Protein AF-A0A0Q9YD48-F1 (afdb_monomer)

Sequence (115 aa):
MSLDFMQCQETLLAQLKRTKLKCEKLSQGVENQERYLNVAVVPHVVENRVKASTAYKETKAQIKFIANISGLEAFSCALAVKQGLFFRIFRGRMNKHFTAKLDDQTLQSKITFKK

Foldseek 3Di:
DDDDPVVLLVLLLVLLVVLLVVLVVVLVVVVVVVVVVVDPDDVVSVVSNVVLVVVSVVLNVQSVPQDDDVSVLVSLVVLLPDDDPSSVSSNVSCVVRPCVPNDDPRPVPDSPPPD

Nearest PDB structures (foldseek):
  3frs-assembly1_A-2  TM=4.309E-01  e=5.049E+00  Homo sapiens

Secondary structure (DSSP, 8-state):
----HHHHHHHHHHHHHHHHHHHHHHHHHHHHHHHTTT-S--HHHHHHHHHHHHHHHHHHHHHHH--SHHHHHHHHHHHHT--SHHHHHHHHHHHHHTTTTS-TTTT-S------

Organism: NCBI:txid295108

pLDDT: mean 80.11, std 16.87, range [30.53, 96.81]

Mean predicted aligned error: 8.26 Å

Radius of gyration: 16.31 Å; Cα contacts (8 Å, |Δi|>4): 69; chains: 1; bounding box: 35×30×51 Å

Solvent-accessible surface area (backbone atoms only — not comparable to full-atom values): 6806 Å² total; per-residue (Å²): 133,85,80,58,50,66,65,47,53,52,50,51,52,51,46,50,55,55,35,53,55,50,52,51,54,51,40,51,52,51,50,51,58,40,41,78,68,75,43,93,72,58,67,67,47,55,53,51,52,51,54,44,52,51,51,49,54,55,50,53,53,55,60,70,70,46,86,46,59,70,46,51,52,53,49,54,58,60,49,71,74,50,78,57,72,59,45,52,52,36,50,56,48,39,57,75,77,41,47,88,71,49,71,74,82,79,64,69,77,53,94,60,77,81,127

Structure (mmCIF, N/CA/C/O backbone):
data_AF-A0A0Q9YD48-F1
#
_entry.id   AF-A0A0Q9YD48-F1
#
loop_
_atom_site.group_PDB
_atom_site.id
_atom_site.type_symbol
_atom_site.label_atom_id
_atom_site.label_alt_id
_atom_site.label_comp_id
_atom_site.label_asym_id
_atom_site.label_entity_id
_atom_site.label_seq_id
_atom_site.pdbx_PDB_ins_code
_atom_site.Cartn_x
_atom_site.Cartn_y
_atom_site.Cartn_z
_atom_site.occupancy
_atom_site.B_iso_or_equiv
_atom_site.auth_seq_id
_atom_site.auth_comp_id
_atom_site.auth_asym_id
_atom_site.auth_atom_id
_atom_site.pdbx_PDB_model_num
ATOM 1 N N . MET A 1 1 ? 5.263 -6.864 -26.703 1.00 44.59 1 MET A N 1
ATOM 2 C CA . MET A 1 1 ? 4.940 -5.462 -26.352 1.00 44.59 1 MET A CA 1
ATOM 3 C C . MET A 1 1 ? 5.937 -5.025 -25.296 1.00 44.59 1 MET A C 1
ATOM 5 O O . MET A 1 1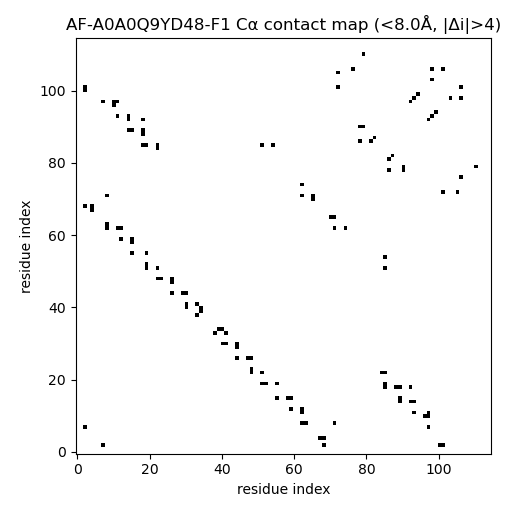 ? 6.045 -5.723 -24.301 1.00 44.59 1 MET A O 1
ATOM 9 N N . SER A 1 2 ? 6.694 -3.948 -25.503 1.00 53.03 2 SER A N 1
ATOM 10 C CA . SER A 1 2 ? 7.565 -3.406 -24.452 1.00 53.03 2 SER A CA 1
ATOM 11 C C . SER A 1 2 ? 6.706 -2.792 -23.348 1.00 53.03 2 SER A C 1
ATOM 13 O O . SER A 1 2 ? 5.844 -1.961 -23.641 1.00 53.03 2 SER A O 1
ATOM 15 N N . LEU A 1 3 ? 6.917 -3.195 -22.096 1.00 63.12 3 LEU A N 1
ATOM 16 C CA . LEU A 1 3 ? 6.276 -2.543 -20.957 1.00 63.12 3 LEU A CA 1
ATOM 17 C C . LEU A 1 3 ? 6.736 -1.090 -20.862 1.00 63.12 3 LEU A C 1
ATOM 19 O O . LEU A 1 3 ? 7.932 -0.828 -20.748 1.00 63.12 3 LEU A O 1
ATOM 23 N N . ASP A 1 4 ? 5.788 -0.156 -20.841 1.00 82.81 4 ASP A N 1
ATOM 24 C CA . ASP A 1 4 ? 6.089 1.226 -20.487 1.00 82.81 4 ASP A CA 1
ATOM 25 C C . ASP A 1 4 ? 6.335 1.321 -18.974 1.00 82.81 4 ASP A C 1
ATOM 27 O O . ASP A 1 4 ? 5.432 1.131 -18.148 1.00 82.81 4 ASP A O 1
ATOM 31 N N . PHE A 1 5 ? 7.587 1.606 -18.619 1.00 85.06 5 PHE A N 1
ATOM 32 C CA . PHE A 1 5 ? 8.027 1.812 -17.246 1.00 85.06 5 PHE A CA 1
ATOM 33 C C . PHE A 1 5 ? 7.211 2.894 -16.529 1.00 85.06 5 PHE A C 1
ATOM 35 O O . PHE A 1 5 ? 6.793 2.674 -15.388 1.00 85.06 5 PHE A O 1
ATOM 42 N N . MET A 1 6 ? 6.935 4.022 -17.190 1.00 86.38 6 MET A N 1
ATOM 43 C CA . MET A 1 6 ? 6.237 5.152 -16.574 1.00 86.38 6 MET A CA 1
ATOM 44 C C . MET A 1 6 ? 4.800 4.763 -16.233 1.00 86.38 6 MET A C 1
ATOM 46 O O . MET A 1 6 ? 4.367 4.904 -15.087 1.00 86.38 6 MET A O 1
ATOM 50 N N . GLN A 1 7 ? 4.095 4.140 -17.181 1.00 86.75 7 GLN A N 1
ATOM 51 C CA . GLN A 1 7 ? 2.742 3.631 -16.955 1.00 86.75 7 GLN A CA 1
ATOM 52 C C . GLN A 1 7 ? 2.693 2.602 -15.812 1.00 86.75 7 GLN A C 1
ATOM 54 O O . GLN A 1 7 ? 1.728 2.540 -15.034 1.00 86.75 7 GLN A O 1
ATOM 59 N N . CYS A 1 8 ? 3.736 1.783 -15.684 1.00 86.25 8 CYS A N 1
ATOM 60 C CA . CYS A 1 8 ? 3.842 0.806 -14.614 1.00 86.25 8 CYS A CA 1
ATOM 61 C C . CYS A 1 8 ? 4.061 1.478 -13.247 1.00 86.25 8 CYS A C 1
ATOM 63 O O . CYS A 1 8 ? 3.329 1.197 -12.292 1.00 86.25 8 CYS A O 1
ATOM 65 N N . GLN A 1 9 ? 4.995 2.422 -13.148 1.00 89.31 9 GLN A N 1
ATOM 66 C CA . GLN A 1 9 ? 5.241 3.172 -11.917 1.00 89.31 9 GLN A CA 1
ATOM 67 C C . GLN A 1 9 ? 3.992 3.957 -11.469 1.00 89.31 9 GLN A C 1
ATOM 69 O O . GLN A 1 9 ? 3.625 3.924 -10.289 1.00 89.31 9 GLN A O 1
ATOM 74 N N . GLU A 1 10 ? 3.274 4.588 -12.400 1.00 90.50 10 GLU A N 1
ATOM 75 C CA . GLU A 1 10 ? 2.012 5.286 -12.126 1.00 90.50 10 GLU A CA 1
ATOM 76 C C . GLU A 1 10 ? 0.919 4.343 -11.617 1.00 90.50 10 GLU A C 1
ATOM 78 O O . GLU A 1 10 ? 0.256 4.625 -10.612 1.00 90.50 10 GLU A O 1
ATOM 83 N N . THR A 1 11 ? 0.757 3.187 -12.268 1.00 89.31 11 THR A N 1
ATOM 84 C CA . THR A 1 11 ? -0.201 2.161 -11.838 1.00 89.31 11 THR A CA 1
ATOM 85 C C . THR A 1 11 ? 0.108 1.710 -10.411 1.00 89.31 11 THR A C 1
ATOM 87 O O . THR A 1 11 ? -0.800 1.605 -9.580 1.00 89.31 11 THR A O 1
ATOM 90 N N . LEU A 1 12 ? 1.385 1.493 -10.094 1.00 91.25 12 LEU A N 1
ATOM 91 C CA . LEU A 1 12 ? 1.837 1.069 -8.775 1.00 91.25 12 LEU A CA 1
ATOM 92 C C . LEU A 1 12 ? 1.537 2.124 -7.698 1.00 91.25 12 LEU A C 1
ATOM 94 O O . LEU A 1 12 ? 0.967 1.803 -6.649 1.00 91.25 12 LEU A O 1
ATOM 98 N N . LEU A 1 13 ? 1.822 3.399 -7.981 1.00 93.81 13 LEU A N 1
ATOM 99 C CA . LEU A 1 13 ? 1.484 4.525 -7.104 1.00 93.81 13 LEU A CA 1
ATOM 100 C C . LEU A 1 13 ? -0.032 4.662 -6.896 1.00 93.81 13 LEU A C 1
ATOM 102 O O . LEU A 1 13 ? -0.492 4.905 -5.773 1.00 93.81 13 LEU A O 1
ATOM 106 N N . ALA A 1 14 ? -0.830 4.456 -7.945 1.00 93.75 14 ALA A N 1
ATOM 107 C CA . ALA A 1 14 ? -2.284 4.468 -7.850 1.00 93.75 14 ALA A CA 1
ATOM 108 C C . ALA A 1 14 ? -2.801 3.336 -6.944 1.00 93.75 14 ALA A C 1
ATOM 110 O O . ALA A 1 14 ? -3.655 3.573 -6.079 1.00 93.75 14 ALA A O 1
ATOM 111 N N . GLN A 1 15 ? -2.262 2.116 -7.071 1.00 94.12 15 GLN A N 1
ATOM 112 C CA . GLN A 1 15 ? -2.624 1.003 -6.186 1.00 94.12 15 GLN A CA 1
ATOM 113 C C . GLN A 1 15 ? -2.165 1.230 -4.742 1.00 94.12 15 GLN A C 1
ATOM 115 O O . GLN A 1 15 ? -2.889 0.870 -3.806 1.00 94.12 15 GLN A O 1
ATOM 120 N N . LEU A 1 16 ? -1.021 1.885 -4.536 1.00 95.38 16 LEU A N 1
ATOM 121 C CA . LEU A 1 16 ? -0.548 2.265 -3.208 1.00 95.38 16 LEU A CA 1
ATOM 122 C C . LEU A 1 16 ? -1.527 3.241 -2.533 1.00 95.38 16 LEU A C 1
ATOM 124 O O . LEU A 1 16 ? -1.941 3.022 -1.391 1.00 95.38 16 LEU A O 1
ATOM 128 N N . LYS A 1 17 ? -1.986 4.272 -3.257 1.00 95.56 17 LYS A N 1
ATOM 129 C CA . LYS A 1 17 ? -3.004 5.218 -2.763 1.00 95.56 17 LYS A CA 1
ATOM 130 C C . LYS A 1 17 ? -4.312 4.502 -2.408 1.00 95.56 17 LYS A C 1
ATOM 132 O O . LYS A 1 17 ? -4.865 4.725 -1.332 1.00 95.56 17 LYS A O 1
ATOM 137 N N . ARG A 1 18 ? -4.783 3.586 -3.263 1.00 95.06 18 ARG A N 1
ATOM 138 C CA . ARG A 1 18 ? -5.989 2.772 -2.996 1.00 95.06 18 ARG A CA 1
ATOM 139 C C . ARG A 1 18 ? -5.823 1.823 -1.804 1.00 95.06 18 ARG A C 1
ATOM 141 O O . ARG A 1 18 ? -6.813 1.489 -1.152 1.00 95.06 18 ARG A O 1
ATOM 148 N N . THR A 1 19 ? -4.603 1.377 -1.513 1.00 95.38 19 THR A N 1
ATOM 149 C CA . THR A 1 19 ? -4.293 0.567 -0.323 1.00 95.38 19 THR A CA 1
ATOM 150 C C . THR A 1 19 ? -4.451 1.394 0.943 1.00 95.38 19 THR A C 1
ATOM 152 O O . THR A 1 19 ? -5.185 0.970 1.833 1.00 95.38 19 THR A O 1
ATOM 155 N N . LYS A 1 20 ? -3.867 2.601 0.988 1.00 94.00 20 LYS A N 1
ATOM 156 C CA . LYS A 1 20 ? -4.023 3.526 2.122 1.00 94.00 20 LYS A CA 1
ATOM 157 C C . LYS A 1 20 ? -5.500 3.765 2.450 1.00 94.00 20 LYS A C 1
ATOM 159 O O . LYS A 1 20 ? -5.914 3.549 3.584 1.00 94.00 20 LYS A O 1
ATOM 164 N N . LEU A 1 21 ? -6.302 4.112 1.439 1.00 94.06 21 LEU A N 1
ATOM 165 C CA . LEU A 1 21 ? -7.742 4.350 1.607 1.00 94.06 21 LEU A CA 1
ATOM 166 C C . LEU A 1 21 ? -8.488 3.112 2.129 1.00 94.06 21 LEU A C 1
ATOM 168 O O . LEU A 1 21 ? -9.395 3.225 2.951 1.00 94.06 21 LEU A O 1
ATOM 172 N N . LYS A 1 22 ? -8.110 1.908 1.675 1.00 93.94 22 LYS A N 1
ATOM 173 C CA . LYS A 1 22 ? -8.725 0.664 2.158 1.00 93.94 22 LYS A CA 1
ATOM 174 C C . LYS A 1 22 ? -8.375 0.392 3.622 1.00 93.94 22 LYS A C 1
ATOM 176 O O . LYS A 1 22 ? -9.265 -0.015 4.361 1.00 93.94 22 LYS A O 1
ATOM 181 N N . CYS A 1 23 ? -7.125 0.605 4.032 1.00 92.69 23 CYS A N 1
ATOM 182 C CA . CYS A 1 23 ? -6.716 0.475 5.432 1.00 92.69 2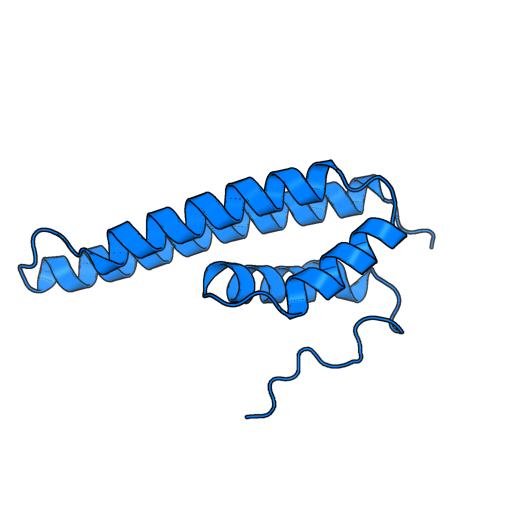3 CYS A CA 1
ATOM 183 C C . CYS A 1 23 ? -7.480 1.455 6.325 1.00 92.69 23 CYS A C 1
ATOM 185 O O . CYS A 1 23 ? -8.008 1.047 7.351 1.00 92.69 23 CYS A O 1
ATOM 187 N N . GLU A 1 24 ? -7.620 2.707 5.895 1.00 90.88 24 GLU A N 1
ATOM 188 C CA . GLU A 1 24 ? -8.353 3.729 6.642 1.00 90.88 24 GLU A CA 1
ATOM 189 C C . GLU A 1 24 ? -9.834 3.373 6.821 1.00 90.88 24 GLU A C 1
ATOM 191 O O . GLU A 1 24 ? -10.338 3.399 7.944 1.00 90.88 24 GLU A O 1
ATOM 196 N N . LYS A 1 25 ? -10.497 2.911 5.752 1.00 91.38 25 LYS A N 1
ATOM 197 C CA . LYS A 1 25 ? -11.881 2.420 5.823 1.00 91.38 25 LYS A CA 1
ATOM 198 C C . LYS A 1 25 ? -12.034 1.226 6.774 1.00 91.38 25 LYS A C 1
ATOM 200 O O . LYS A 1 25 ? -13.031 1.137 7.482 1.00 91.38 25 LYS A O 1
ATOM 205 N N . LEU A 1 26 ? -11.072 0.298 6.794 1.00 88.81 26 LEU A N 1
ATOM 206 C CA . LEU A 1 26 ? -11.095 -0.840 7.724 1.00 88.81 26 LEU A CA 1
ATOM 207 C C . LEU A 1 26 ? -10.923 -0.379 9.175 1.00 88.81 26 LEU A C 1
ATOM 209 O O . LEU A 1 26 ? -11.676 -0.814 10.037 1.00 88.81 26 LEU A O 1
ATOM 213 N N . SER A 1 27 ? -9.990 0.541 9.429 1.00 87.19 27 SER A N 1
ATOM 214 C CA . SER A 1 27 ? -9.792 1.134 10.752 1.00 87.19 27 SER A CA 1
ATOM 215 C C . SER A 1 27 ? -11.039 1.865 11.254 1.00 87.19 27 SER A C 1
ATOM 217 O O . SER A 1 27 ? -11.392 1.717 12.414 1.00 87.19 27 SER A O 1
ATOM 219 N N . GLN A 1 28 ? -11.720 2.631 10.395 1.00 85.75 28 GLN A N 1
ATOM 220 C CA . GLN A 1 28 ? -13.002 3.265 10.733 1.00 85.75 28 GLN A CA 1
ATOM 221 C C . GLN A 1 28 ? -14.098 2.236 11.041 1.00 85.75 28 GLN A C 1
ATOM 223 O O . GLN A 1 28 ? -14.870 2.433 11.968 1.00 85.75 28 GLN A O 1
ATOM 228 N N . GLY A 1 29 ? -14.156 1.128 10.293 1.00 83.75 29 GLY A N 1
ATOM 229 C CA . GLY A 1 29 ? -15.116 0.053 10.553 1.00 83.75 29 GLY A CA 1
ATOM 230 C C . GLY A 1 29 ? -14.957 -0.561 11.946 1.00 83.75 29 GLY A C 1
ATOM 231 O O . GLY A 1 29 ? -15.948 -0.708 12.653 1.00 83.75 29 GLY A O 1
ATOM 232 N N . VAL A 1 30 ? -13.716 -0.852 12.351 1.00 82.00 30 VAL A N 1
ATOM 233 C CA . VAL A 1 30 ? -13.403 -1.381 13.692 1.00 82.00 30 VAL A CA 1
ATOM 234 C C . VAL A 1 30 ? -13.697 -0.343 14.775 1.00 82.00 30 VAL A C 1
ATOM 236 O O . VAL A 1 30 ? -14.364 -0.654 15.753 1.00 82.00 30 VAL A O 1
ATOM 239 N N . GLU A 1 31 ? -13.275 0.910 14.578 1.00 81.62 31 GLU A N 1
ATOM 240 C CA . GLU A 1 31 ? -13.559 1.993 15.528 1.00 81.62 31 GLU A CA 1
ATOM 241 C C . GLU A 1 31 ? -15.063 2.185 15.747 1.00 81.62 31 GLU A C 1
ATOM 243 O O . GLU A 1 31 ? -15.503 2.329 16.882 1.00 81.62 31 GLU A O 1
ATOM 248 N N . ASN A 1 32 ? -15.863 2.137 14.680 1.00 81.00 32 ASN A N 1
ATOM 249 C CA . ASN A 1 32 ? -17.313 2.236 14.793 1.00 81.00 32 ASN A CA 1
ATOM 250 C C . ASN A 1 32 ? -17.891 1.045 15.565 1.00 81.00 32 ASN A C 1
ATOM 252 O O . ASN A 1 32 ? -18.679 1.263 16.478 1.00 81.00 32 ASN A O 1
ATOM 256 N N . GLN A 1 33 ? -17.482 -0.191 15.245 1.00 77.62 33 GLN A N 1
ATOM 257 C CA . GLN A 1 33 ? -17.927 -1.400 15.955 1.00 77.62 33 GLN A CA 1
ATOM 258 C C . GLN A 1 33 ? -17.640 -1.335 17.457 1.00 77.62 33 GLN A C 1
ATOM 260 O O . GLN A 1 33 ? -18.504 -1.674 18.257 1.00 77.62 33 GLN A O 1
ATOM 265 N N . GLU A 1 34 ? -16.460 -0.865 17.848 1.00 73.50 34 GLU A N 1
ATOM 266 C CA . GLU A 1 34 ? -16.078 -0.790 19.260 1.00 73.50 34 GLU A CA 1
ATOM 267 C C . GLU A 1 34 ? -16.686 0.419 19.986 1.00 73.50 34 GLU A C 1
ATOM 269 O O . GLU A 1 34 ? -16.998 0.333 21.173 1.00 73.50 34 GLU A O 1
ATOM 274 N N . ARG A 1 35 ? -16.969 1.521 19.279 1.00 73.25 35 ARG A N 1
ATOM 275 C CA . ARG A 1 35 ? -17.778 2.621 19.832 1.00 73.25 35 ARG A CA 1
ATOM 276 C C . ARG A 1 35 ? -19.216 2.196 20.119 1.00 73.25 35 ARG A C 1
ATOM 278 O O . ARG A 1 35 ? -19.760 2.616 21.134 1.00 73.25 35 ARG A O 1
ATOM 285 N N . TYR A 1 36 ? -19.814 1.330 19.292 1.00 74.31 36 TYR A N 1
ATOM 286 C CA . TYR A 1 36 ? -21.108 0.706 19.616 1.00 74.31 36 TYR A CA 1
ATOM 287 C C . TYR A 1 36 ? -21.049 -0.148 20.898 1.00 74.31 36 TYR A C 1
ATOM 289 O O . TYR A 1 36 ? -22.088 -0.412 21.49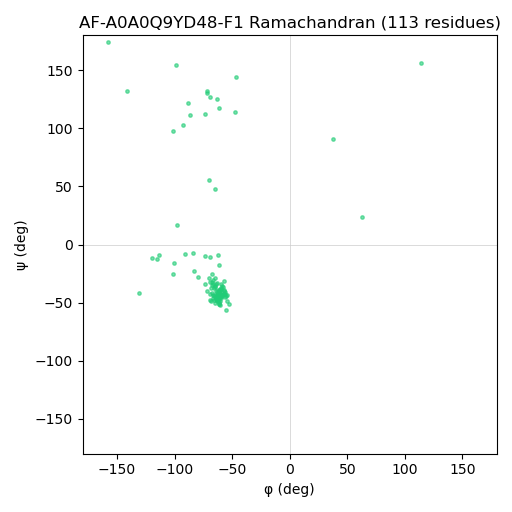5 1.00 74.31 36 TYR A O 1
ATOM 297 N N . LEU A 1 37 ? -19.850 -0.535 21.348 1.00 74.50 37 LEU A N 1
ATOM 298 C CA . LEU A 1 37 ? -19.592 -1.242 22.606 1.00 74.50 37 LEU A CA 1
ATOM 299 C C . LEU A 1 37 ? -19.142 -0.300 23.747 1.00 74.50 37 LEU A C 1
ATOM 301 O O . LEU A 1 37 ? -18.613 -0.768 24.751 1.00 74.50 37 LEU A O 1
ATOM 305 N N . ASN A 1 38 ? -19.354 1.018 23.615 1.00 73.12 38 ASN A N 1
ATOM 306 C CA . ASN A 1 38 ? -18.968 2.066 24.577 1.00 73.12 38 ASN A CA 1
ATOM 307 C C . ASN A 1 38 ? -17.453 2.213 24.834 1.00 73.12 38 ASN A C 1
ATOM 309 O O . ASN A 1 38 ? -17.045 2.764 25.858 1.00 73.12 38 ASN A O 1
ATOM 313 N N . VAL A 1 39 ? -16.595 1.785 23.901 1.00 69.38 39 VAL A N 1
ATOM 314 C CA . VAL A 1 39 ? -15.146 2.035 23.976 1.00 69.38 39 VAL A CA 1
ATOM 315 C C . VAL A 1 39 ? -14.828 3.399 23.348 1.00 69.38 39 VAL A C 1
ATOM 317 O O . VAL A 1 39 ? -14.960 3.588 22.139 1.00 69.38 39 VAL A O 1
ATOM 320 N N . ALA A 1 40 ? -14.409 4.371 24.166 1.00 60.19 40 ALA A N 1
ATOM 321 C CA . ALA A 1 40 ? -14.182 5.756 23.729 1.00 60.19 40 ALA A CA 1
ATOM 322 C C . ALA A 1 40 ? -12.993 5.915 22.759 1.00 60.19 40 ALA A C 1
ATOM 324 O O . ALA A 1 40 ? -13.032 6.738 21.844 1.00 60.19 40 ALA A O 1
ATOM 325 N N . VAL A 1 41 ? -11.936 5.120 22.944 1.00 64.38 41 VAL A N 1
ATOM 326 C CA . VAL A 1 41 ? -10.746 5.085 22.086 1.00 64.38 41 VAL A CA 1
ATOM 327 C C . VAL A 1 41 ? -10.303 3.642 21.965 1.00 64.38 41 VAL A C 1
ATOM 329 O O . VAL A 1 41 ? -10.167 2.968 22.979 1.00 64.38 41 VAL A O 1
ATOM 332 N N . VAL A 1 42 ? -10.030 3.199 20.738 1.00 74.25 42 VAL A N 1
ATOM 333 C CA . VAL A 1 42 ? -9.487 1.868 20.458 1.00 74.25 42 VAL A CA 1
ATOM 334 C C . VAL A 1 42 ? -7.986 1.994 20.185 1.00 74.25 42 VAL A C 1
ATOM 336 O O . VAL A 1 42 ? -7.603 2.326 19.053 1.00 74.25 42 VAL A O 1
ATOM 339 N N . PRO A 1 43 ? -7.100 1.749 21.171 1.00 73.44 43 PRO A N 1
ATOM 340 C CA . PRO A 1 43 ? -5.661 1.977 21.014 1.00 73.44 43 PRO A CA 1
ATOM 341 C C . PRO A 1 43 ? -5.072 1.186 19.841 1.00 73.44 43 PRO A C 1
ATOM 343 O O . PRO A 1 43 ? -4.259 1.705 19.077 1.00 73.44 43 PRO A O 1
ATOM 346 N N . HIS A 1 44 ? -5.571 -0.031 19.612 1.00 76.00 44 HIS A N 1
ATOM 347 C CA . HIS A 1 44 ? -5.157 -0.882 18.497 1.00 76.00 44 HIS A CA 1
ATOM 348 C C . HIS A 1 44 ? -5.505 -0.297 17.121 1.00 76.00 44 HIS A C 1
ATOM 350 O O . HIS A 1 44 ? -4.750 -0.474 16.163 1.00 76.00 44 HIS A O 1
ATOM 356 N N . VAL A 1 45 ? -6.622 0.427 16.986 1.00 81.62 45 VAL A N 1
ATOM 357 C CA . VAL A 1 45 ? -6.984 1.090 15.723 1.00 81.62 45 VAL A CA 1
ATOM 358 C C . VAL A 1 45 ? -6.036 2.249 15.445 1.00 81.62 45 VAL A C 1
ATOM 360 O O . VAL A 1 45 ? -5.576 2.399 14.310 1.00 81.62 45 VAL A O 1
ATOM 363 N N . VAL A 1 46 ? -5.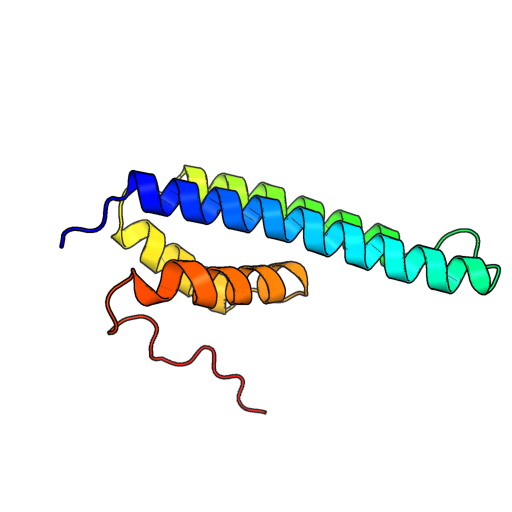712 3.038 16.471 1.00 82.94 46 VAL A N 1
ATOM 364 C CA . VAL A 1 46 ? -4.761 4.152 16.364 1.00 82.94 46 VAL A CA 1
ATOM 365 C C . VAL A 1 46 ? -3.379 3.633 15.969 1.00 82.94 46 VAL A C 1
ATOM 367 O O . VAL A 1 46 ? -2.811 4.093 14.978 1.00 82.94 46 VAL A O 1
ATOM 370 N N . GLU A 1 47 ? -2.875 2.612 16.661 1.00 85.25 47 GLU A N 1
ATOM 371 C CA . GLU A 1 47 ? -1.583 1.991 16.360 1.00 85.25 47 GLU A CA 1
ATOM 372 C C . GLU A 1 47 ? -1.536 1.434 14.925 1.00 85.25 47 GLU A C 1
ATOM 374 O O . GLU A 1 47 ? -0.588 1.679 14.174 1.00 85.25 47 GLU A O 1
ATOM 379 N N . ASN A 1 48 ? -2.597 0.745 14.492 1.00 84.81 48 ASN A N 1
ATOM 380 C CA . ASN A 1 48 ? -2.692 0.206 13.136 1.00 84.81 48 ASN A CA 1
ATOM 381 C C . ASN A 1 48 ? -2.734 1.305 12.063 1.00 84.81 48 ASN A C 1
ATOM 383 O O . ASN A 1 48 ? -2.128 1.141 10.999 1.00 84.81 48 ASN A O 1
ATOM 387 N N . ARG A 1 49 ? -3.398 2.439 12.330 1.00 89.12 49 ARG A N 1
ATOM 388 C CA . ARG A 1 49 ? -3.388 3.611 11.436 1.00 89.12 49 ARG A CA 1
ATOM 389 C C . ARG A 1 49 ? -1.984 4.192 11.300 1.00 89.12 49 ARG A C 1
ATOM 391 O O . ARG A 1 49 ? -1.559 4.480 10.179 1.00 89.12 49 ARG A O 1
ATOM 398 N N . VAL A 1 50 ? -1.252 4.319 12.408 1.00 90.62 50 VAL A N 1
ATOM 399 C CA . VAL A 1 50 ? 0.136 4.807 12.404 1.00 90.62 50 VAL A CA 1
ATOM 400 C C . VAL A 1 50 ? 1.023 3.868 11.588 1.00 90.62 50 VAL A C 1
ATOM 402 O O . VAL A 1 50 ? 1.660 4.321 10.636 1.00 90.62 50 VAL A O 1
ATOM 405 N N . LYS A 1 51 ? 0.981 2.556 11.858 1.00 91.00 51 LYS A N 1
ATOM 406 C CA . LYS A 1 51 ? 1.747 1.545 11.104 1.00 91.00 51 LYS A CA 1
ATOM 407 C C . LYS A 1 51 ? 1.445 1.588 9.603 1.00 91.00 51 LYS A C 1
ATOM 409 O O . LYS A 1 51 ? 2.366 1.579 8.788 1.00 91.00 51 LYS A O 1
ATOM 414 N N . ALA A 1 52 ? 0.170 1.682 9.215 1.00 91.88 52 ALA A N 1
ATOM 415 C CA . ALA A 1 52 ? -0.224 1.779 7.808 1.00 91.88 52 ALA A CA 1
ATOM 416 C C . ALA A 1 52 ? 0.245 3.089 7.146 1.00 91.88 52 ALA A C 1
ATOM 418 O O . ALA A 1 52 ? 0.638 3.087 5.978 1.00 91.88 52 ALA A O 1
ATOM 419 N N . SER A 1 53 ? 0.224 4.206 7.879 1.00 93.69 53 SER A N 1
ATOM 420 C CA . SER A 1 53 ? 0.709 5.506 7.401 1.00 93.69 53 SER A CA 1
ATOM 421 C C . SER A 1 53 ? 2.222 5.496 7.166 1.00 93.69 53 SER A C 1
ATOM 423 O O . SER A 1 53 ? 2.680 5.949 6.114 1.00 93.69 53 SER A O 1
ATOM 425 N N . THR A 1 54 ? 2.987 4.922 8.098 1.00 95.12 54 THR A N 1
ATOM 426 C CA . THR A 1 54 ? 4.438 4.728 7.967 1.00 95.12 54 THR A CA 1
ATOM 427 C C . THR A 1 54 ? 4.762 3.844 6.767 1.00 95.12 54 THR A C 1
ATOM 429 O O . THR A 1 54 ? 5.476 4.284 5.865 1.00 95.12 54 THR A O 1
ATOM 432 N N . ALA A 1 55 ? 4.127 2.670 6.667 1.00 95.44 55 ALA A N 1
ATOM 433 C CA . ALA A 1 55 ? 4.311 1.759 5.539 1.00 95.44 55 ALA A CA 1
ATOM 434 C C . ALA A 1 55 ? 4.003 2.432 4.189 1.00 95.44 55 ALA A C 1
ATOM 436 O O . ALA A 1 55 ? 4.747 2.262 3.224 1.00 95.44 55 ALA A O 1
ATOM 437 N N . TYR A 1 56 ? 2.944 3.248 4.109 1.00 96.62 56 TYR A N 1
ATOM 438 C CA . TYR A 1 56 ? 2.623 4.015 2.903 1.00 96.62 56 TYR A CA 1
ATOM 439 C C . TYR A 1 56 ? 3.729 5.004 2.520 1.00 96.62 56 TYR A C 1
ATOM 441 O O . TYR A 1 56 ? 4.095 5.074 1.347 1.00 96.62 56 TYR A O 1
ATOM 449 N N . LYS A 1 57 ? 4.248 5.781 3.480 1.00 96.56 57 LYS A N 1
ATOM 450 C CA . LYS A 1 57 ? 5.291 6.786 3.222 1.00 96.56 57 LYS A CA 1
ATOM 451 C C . LYS A 1 57 ? 6.579 6.131 2.726 1.00 96.56 57 LYS A C 1
ATOM 453 O O . LYS A 1 57 ? 7.096 6.545 1.691 1.00 96.56 57 LYS A O 1
ATOM 458 N N . GLU A 1 58 ? 7.035 5.087 3.414 1.00 95.56 58 GLU A N 1
ATOM 459 C CA . GLU A 1 58 ? 8.233 4.323 3.048 1.00 95.56 58 GLU A CA 1
ATOM 460 C C . GLU A 1 58 ? 8.092 3.693 1.660 1.00 95.56 58 GLU A C 1
ATOM 462 O O . GLU A 1 58 ? 8.944 3.880 0.794 1.00 95.56 58 GLU A O 1
ATOM 467 N N . THR A 1 59 ? 6.966 3.020 1.407 1.00 95.69 59 THR A N 1
ATOM 468 C CA . THR A 1 59 ? 6.707 2.367 0.116 1.00 95.69 59 THR A CA 1
ATOM 469 C C . THR A 1 59 ? 6.620 3.389 -1.019 1.00 95.69 59 THR A C 1
ATOM 471 O O . THR A 1 59 ? 7.149 3.163 -2.104 1.00 95.69 59 THR A O 1
ATOM 474 N N . LYS A 1 60 ? 5.990 4.550 -0.784 1.00 96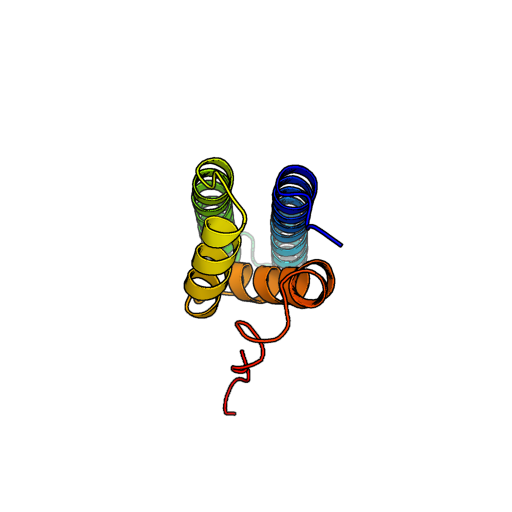.81 60 LYS A N 1
ATOM 475 C CA . LYS A 1 60 ? 5.920 5.637 -1.771 1.00 96.81 60 LYS A CA 1
ATOM 476 C C . LYS A 1 60 ? 7.308 6.174 -2.112 1.00 96.81 60 LYS A C 1
ATOM 478 O O . LYS A 1 60 ? 7.556 6.464 -3.279 1.00 96.81 60 LYS A O 1
ATOM 483 N N . ALA A 1 61 ? 8.174 6.341 -1.112 1.00 95.00 61 ALA A N 1
ATOM 484 C CA . ALA A 1 61 ? 9.549 6.771 -1.332 1.00 95.00 61 ALA A CA 1
ATOM 485 C C . ALA A 1 61 ? 10.290 5.740 -2.191 1.00 95.00 61 ALA A C 1
ATOM 487 O O . ALA A 1 61 ? 10.795 6.102 -3.246 1.00 95.00 61 ALA A O 1
ATOM 488 N N . GLN A 1 62 ? 10.241 4.458 -1.815 1.00 94.56 62 GLN A N 1
ATOM 489 C CA . GLN A 1 62 ? 10.874 3.373 -2.571 1.00 94.56 62 GLN A CA 1
ATOM 490 C C . GLN A 1 62 ? 10.424 3.340 -4.033 1.00 94.56 62 GLN A C 1
ATOM 492 O O . GLN A 1 62 ? 11.272 3.340 -4.914 1.00 94.56 62 GLN A O 1
ATOM 497 N N . ILE A 1 63 ? 9.114 3.401 -4.304 1.00 93.31 63 ILE A N 1
ATOM 498 C CA . ILE A 1 63 ? 8.590 3.371 -5.680 1.00 93.31 63 ILE A CA 1
ATOM 499 C C . ILE A 1 63 ? 9.120 4.535 -6.521 1.00 93.31 63 ILE A C 1
ATOM 501 O O . ILE A 1 63 ? 9.430 4.342 -7.693 1.00 93.31 63 ILE A O 1
ATOM 505 N N . LYS A 1 64 ? 9.238 5.733 -5.939 1.00 92.50 64 LYS A N 1
ATOM 506 C CA . LYS A 1 64 ? 9.756 6.916 -6.641 1.00 92.50 64 LYS A CA 1
ATOM 507 C C . LYS A 1 64 ? 11.237 6.812 -7.008 1.00 92.50 64 LYS A C 1
ATOM 509 O O . LYS A 1 64 ? 11.649 7.475 -7.949 1.00 92.50 64 LYS A O 1
ATOM 514 N N . PHE A 1 65 ? 12.015 6.020 -6.272 1.00 93.69 65 PHE A N 1
ATOM 515 C CA . PHE A 1 65 ? 13.434 5.787 -6.561 1.00 93.69 65 PHE A CA 1
ATOM 516 C C . PHE A 1 65 ? 13.669 4.688 -7.601 1.00 93.69 65 PHE A C 1
ATOM 518 O O . PHE A 1 65 ? 14.798 4.495 -8.044 1.00 93.69 65 PHE A O 1
ATOM 525 N N . ILE A 1 66 ? 12.625 3.966 -8.010 1.00 91.94 66 ILE A N 1
ATOM 526 C CA . ILE A 1 66 ? 12.728 2.994 -9.094 1.00 91.94 66 ILE A CA 1
ATOM 527 C C . ILE A 1 66 ? 12.880 3.757 -10.413 1.00 91.94 66 ILE A C 1
ATOM 529 O O . ILE A 1 66 ? 12.098 4.666 -10.678 1.00 91.94 66 ILE A O 1
ATOM 533 N N . ALA A 1 67 ? 13.866 3.377 -11.227 1.00 89.75 67 ALA A N 1
ATOM 534 C CA . ALA A 1 67 ? 14.209 4.070 -12.474 1.00 89.75 67 ALA A CA 1
ATOM 535 C C . ALA A 1 67 ? 13.945 3.245 -13.748 1.00 89.75 67 ALA A C 1
ATOM 537 O O . ALA A 1 67 ? 14.081 3.762 -14.852 1.00 89.75 67 ALA A O 1
ATOM 538 N N . ASN A 1 68 ? 13.627 1.954 -13.617 1.00 88.44 68 ASN A N 1
ATOM 539 C CA . ASN A 1 68 ? 13.437 1.041 -14.744 1.00 88.44 68 ASN A CA 1
ATOM 540 C C . ASN A 1 68 ? 12.583 -0.183 -14.358 1.00 88.44 68 ASN A C 1
ATOM 542 O O . ASN A 1 68 ? 12.226 -0.372 -13.191 1.00 88.44 68 ASN A O 1
ATOM 546 N N . ILE A 1 69 ? 12.260 -1.022 -15.352 1.00 85.38 69 ILE A N 1
ATOM 547 C CA . ILE A 1 69 ? 11.462 -2.248 -15.178 1.00 85.38 69 ILE A CA 1
ATOM 548 C C . ILE A 1 69 ? 12.126 -3.237 -14.211 1.00 85.38 69 ILE A C 1
ATOM 550 O O . ILE A 1 69 ? 11.461 -3.707 -13.292 1.00 85.38 69 ILE A O 1
ATOM 554 N N . SER A 1 70 ? 13.432 -3.490 -14.331 1.00 86.25 70 SER A N 1
ATOM 555 C CA . SER A 1 70 ? 14.146 -4.409 -13.428 1.00 86.25 70 SER A CA 1
ATOM 556 C C . SER A 1 70 ? 14.064 -3.971 -11.961 1.00 86.25 70 SER A C 1
ATOM 558 O O . SER A 1 70 ? 13.952 -4.795 -11.056 1.00 86.25 70 SER A O 1
ATOM 560 N N . GLY A 1 71 ? 14.043 -2.663 -11.698 1.00 88.81 71 GLY A N 1
ATOM 561 C CA . GLY A 1 71 ? 13.808 -2.133 -1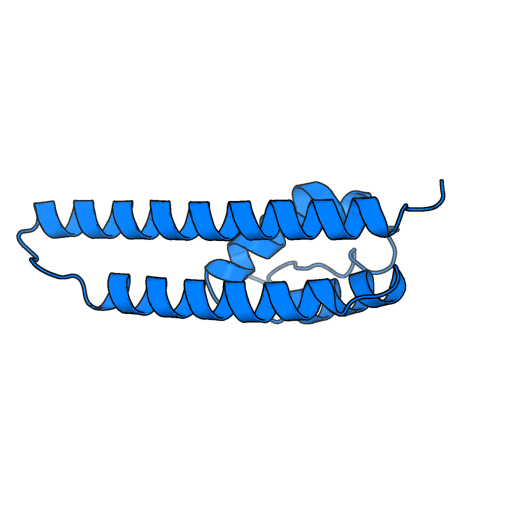0.358 1.00 88.81 71 GLY A CA 1
ATOM 562 C C . GLY A 1 71 ? 12.370 -2.350 -9.858 1.00 88.81 71 GLY A C 1
ATOM 563 O O . GLY A 1 71 ? 12.175 -2.577 -8.664 1.00 88.81 71 GLY A O 1
ATOM 564 N N . LEU A 1 72 ? 11.362 -2.338 -10.743 1.00 86.19 72 LEU A N 1
ATOM 565 C CA . LEU A 1 72 ? 9.974 -2.686 -10.391 1.00 86.19 72 LEU A CA 1
ATOM 566 C C . LEU A 1 72 ? 9.837 -4.173 -10.045 1.00 86.19 72 LEU A C 1
ATOM 568 O O . LEU A 1 72 ? 9.098 -4.526 -9.121 1.00 86.19 72 LEU A O 1
ATOM 572 N N . GLU A 1 73 ? 10.556 -5.038 -10.754 1.00 83.75 73 GLU A N 1
ATOM 573 C CA . GLU A 1 73 ? 10.620 -6.473 -10.466 1.00 83.75 73 GLU A CA 1
ATOM 574 C C . GLU A 1 73 ? 11.286 -6.728 -9.112 1.00 83.75 73 GLU A C 1
ATOM 576 O O . GLU A 1 73 ? 10.691 -7.369 -8.243 1.00 83.75 73 GLU A O 1
ATOM 581 N N . ALA A 1 74 ? 12.460 -6.131 -8.876 1.00 86.62 74 ALA A N 1
ATOM 582 C CA . ALA A 1 74 ? 13.164 -6.225 -7.598 1.00 86.62 74 ALA A CA 1
ATOM 583 C C . ALA A 1 74 ? 12.296 -5.731 -6.427 1.00 86.62 74 ALA A C 1
ATOM 585 O O . ALA A 1 74 ? 12.211 -6.383 -5.383 1.00 86.62 74 ALA A O 1
ATOM 586 N N . PHE A 1 75 ? 11.588 -4.613 -6.615 1.00 90.38 75 PHE A N 1
ATOM 587 C CA . PHE A 1 75 ? 10.629 -4.104 -5.638 1.00 90.38 75 PHE A CA 1
ATOM 588 C C . PHE A 1 75 ? 9.487 -5.094 -5.372 1.00 90.38 75 PHE A C 1
ATOM 590 O O . PHE A 1 75 ? 9.114 -5.313 -4.219 1.00 90.38 75 PHE A O 1
ATOM 597 N N . SER A 1 76 ? 8.938 -5.715 -6.419 1.00 84.38 76 SER A N 1
ATOM 598 C CA . SER A 1 76 ? 7.846 -6.687 -6.297 1.00 84.38 76 SER A CA 1
ATOM 599 C C . SER A 1 76 ? 8.276 -7.922 -5.496 1.00 84.38 76 SER A C 1
ATOM 601 O O . SER A 1 76 ? 7.543 -8.365 -4.608 1.00 84.38 76 SER A O 1
ATOM 603 N N . CYS A 1 77 ? 9.495 -8.416 -5.725 1.00 82.62 77 CYS A N 1
ATOM 604 C CA . CYS A 1 77 ? 10.099 -9.491 -4.936 1.00 82.62 77 CYS A CA 1
ATOM 605 C C . CYS A 1 77 ? 10.309 -9.077 -3.471 1.00 82.62 77 CYS A C 1
ATOM 607 O O . CYS A 1 77 ? 9.915 -9.800 -2.555 1.00 82.62 77 CYS A O 1
ATOM 609 N N . ALA A 1 78 ? 10.854 -7.882 -3.226 1.00 86.75 78 ALA A N 1
ATOM 610 C CA . ALA A 1 78 ? 11.054 -7.363 -1.872 1.00 86.75 78 ALA A CA 1
ATOM 611 C C . ALA A 1 78 ? 9.728 -7.161 -1.117 1.00 86.75 78 ALA A C 1
ATOM 613 O O . ALA A 1 78 ? 9.652 -7.347 0.100 1.00 86.75 78 ALA A O 1
ATOM 614 N N . LEU A 1 79 ? 8.655 -6.810 -1.826 1.00 87.25 79 LEU A N 1
ATOM 615 C CA . LEU A 1 79 ? 7.325 -6.683 -1.248 1.00 87.25 79 LEU A CA 1
ATOM 616 C C . LEU A 1 79 ? 6.751 -8.038 -0.807 1.00 87.25 79 LEU A C 1
ATOM 618 O O . LEU A 1 79 ? 6.014 -8.088 0.181 1.00 87.25 79 LEU A O 1
ATOM 622 N N . ALA A 1 80 ? 7.080 -9.133 -1.501 1.00 81.81 80 ALA A N 1
ATOM 623 C CA . ALA A 1 80 ? 6.550 -10.468 -1.219 1.00 81.81 80 ALA A CA 1
ATOM 624 C C . ALA A 1 80 ? 6.831 -10.933 0.219 1.00 81.81 80 ALA A C 1
ATOM 626 O O . ALA A 1 80 ? 5.988 -11.612 0.808 1.00 81.81 80 ALA A O 1
ATOM 627 N N . VAL A 1 81 ? 7.950 -10.502 0.808 1.00 84.75 81 VAL A N 1
ATOM 628 C CA . VAL A 1 81 ? 8.365 -10.865 2.174 1.00 84.75 81 VAL A CA 1
ATOM 629 C C . VAL A 1 81 ? 7.864 -9.899 3.257 1.00 84.75 81 VAL A C 1
ATOM 631 O O . VAL A 1 81 ? 7.986 -10.188 4.446 1.00 84.75 81 VAL A O 1
ATOM 634 N N . LYS A 1 82 ? 7.265 -8.756 2.890 1.00 87.19 82 LYS A N 1
ATOM 635 C CA . LYS A 1 82 ? 6.754 -7.780 3.868 1.00 87.19 82 LYS A CA 1
ATOM 636 C C . LYS A 1 82 ? 5.491 -8.298 4.565 1.00 87.19 82 LYS A C 1
ATOM 638 O O . LYS A 1 82 ? 4.529 -8.745 3.932 1.00 87.19 82 LYS A O 1
ATOM 643 N N . GLN A 1 83 ? 5.473 -8.183 5.892 1.00 85.62 83 GLN A N 1
ATOM 644 C CA . GLN A 1 83 ? 4.365 -8.614 6.744 1.00 85.62 83 GLN A CA 1
ATOM 645 C C . GLN A 1 83 ? 3.445 -7.455 7.136 1.00 85.62 83 GLN A C 1
ATOM 647 O O . GLN A 1 83 ? 3.866 -6.306 7.195 1.00 85.62 83 GLN A O 1
ATOM 652 N N . GLY A 1 84 ? 2.184 -7.767 7.444 1.00 87.38 84 GLY A N 1
ATOM 653 C CA . GLY A 1 84 ? 1.186 -6.799 7.905 1.00 87.38 84 GLY A CA 1
ATOM 654 C C . GLY A 1 84 ? 0.029 -6.590 6.926 1.00 87.38 84 GLY A C 1
ATOM 655 O O . GLY A 1 84 ? 0.140 -6.827 5.719 1.00 87.38 84 GLY A O 1
ATOM 656 N N . LEU A 1 85 ? -1.112 -6.139 7.459 1.00 88.56 85 LEU A N 1
ATOM 657 C CA . LEU A 1 85 ? -2.361 -5.981 6.704 1.00 88.56 85 LEU A CA 1
ATOM 658 C C . LEU A 1 85 ? -2.199 -5.053 5.493 1.00 88.56 85 LEU A C 1
ATOM 660 O O . LEU A 1 85 ? -2.717 -5.359 4.420 1.00 88.56 85 LEU A O 1
ATOM 664 N N . PHE A 1 86 ? -1.449 -3.959 5.657 1.00 93.31 86 PHE A N 1
ATOM 665 C CA . PHE A 1 86 ? -1.145 -3.011 4.586 1.00 93.31 86 PHE A CA 1
ATOM 666 C C . PHE A 1 86 ? -0.494 -3.710 3.385 1.00 93.31 86 PHE A C 1
ATOM 668 O O . PHE A 1 86 ? -1.036 -3.684 2.281 1.00 93.31 86 PHE A O 1
ATOM 675 N N . PHE A 1 87 ? 0.618 -4.413 3.613 1.00 92.69 87 PHE A N 1
ATOM 676 C CA . PHE A 1 87 ? 1.357 -5.106 2.557 1.00 92.69 87 PHE A CA 1
ATOM 677 C C . PHE A 1 87 ? 0.599 -6.317 2.005 1.00 92.69 87 PHE A C 1
ATOM 679 O O . PHE A 1 87 ? 0.734 -6.645 0.830 1.00 92.69 87 PHE A O 1
ATOM 686 N N . ARG A 1 88 ? -0.252 -6.971 2.807 1.00 89.88 88 ARG A N 1
ATOM 687 C CA . ARG A 1 88 ? -1.167 -8.013 2.314 1.00 89.88 88 ARG A CA 1
ATOM 688 C C . ARG A 1 88 ? -2.176 -7.453 1.305 1.00 89.88 88 ARG A C 1
ATOM 690 O O . ARG A 1 88 ? -2.338 -8.023 0.230 1.00 89.88 88 ARG A O 1
ATOM 697 N N . ILE A 1 89 ? -2.825 -6.329 1.623 1.00 92.50 89 ILE A N 1
ATOM 698 C CA . ILE A 1 89 ? -3.768 -5.663 0.707 1.00 92.50 89 ILE A CA 1
ATOM 699 C C . ILE A 1 89 ? -3.031 -5.159 -0.537 1.00 92.50 89 ILE A C 1
ATOM 701 O O . ILE A 1 89 ? -3.528 -5.328 -1.651 1.00 92.50 89 ILE A O 1
ATOM 705 N N . PHE A 1 90 ? -1.851 -4.562 -0.357 1.00 93.75 90 PHE A N 1
ATOM 706 C CA . PHE A 1 90 ? -1.079 -4.006 -1.462 1.00 93.75 90 PHE A CA 1
ATOM 707 C C . PHE A 1 90 ? -0.628 -5.085 -2.453 1.00 93.75 90 PHE A C 1
ATOM 709 O O . PHE A 1 90 ? -0.890 -4.942 -3.646 1.00 93.75 90 PHE A O 1
ATOM 716 N N . ARG A 1 91 ? -0.080 -6.210 -1.966 1.00 90.75 91 ARG A N 1
ATOM 717 C CA . ARG A 1 91 ? 0.251 -7.382 -2.797 1.00 90.75 91 ARG A CA 1
ATOM 718 C C . ARG A 1 91 ? -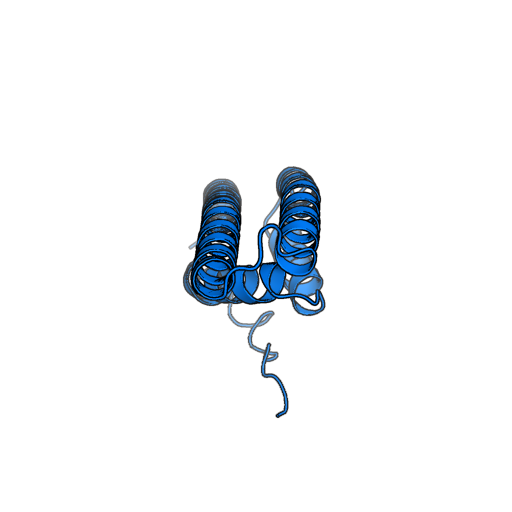0.957 -7.894 -3.575 1.00 90.75 91 ARG A C 1
ATOM 720 O O . ARG A 1 91 ? -0.856 -8.112 -4.774 1.00 90.75 91 ARG A O 1
ATOM 727 N N . GLY A 1 92 ? -2.125 -8.005 -2.935 1.00 87.81 92 GLY A N 1
ATOM 728 C CA . GLY A 1 92 ? -3.354 -8.414 -3.624 1.00 87.81 92 GLY A CA 1
ATOM 729 C C . GLY A 1 92 ? -3.747 -7.478 -4.777 1.00 87.81 92 GLY A C 1
ATOM 730 O O . GLY A 1 92 ? -4.191 -7.937 -5.828 1.00 87.81 92 GLY A O 1
ATOM 731 N N . ARG A 1 93 ? -3.545 -6.162 -4.620 1.00 89.81 93 ARG A N 1
ATOM 732 C CA . ARG A 1 93 ? -3.782 -5.185 -5.697 1.00 89.81 93 ARG A CA 1
ATOM 733 C C . ARG A 1 93 ? -2.734 -5.265 -6.802 1.00 89.81 93 ARG A C 1
ATOM 735 O O . ARG A 1 93 ? -3.106 -5.151 -7.966 1.00 89.81 93 ARG A O 1
ATOM 742 N N . MET A 1 94 ? -1.465 -5.466 -6.454 1.00 86.69 94 MET A N 1
ATOM 743 C CA . MET A 1 94 ? -0.403 -5.679 -7.439 1.00 86.69 94 MET A CA 1
ATOM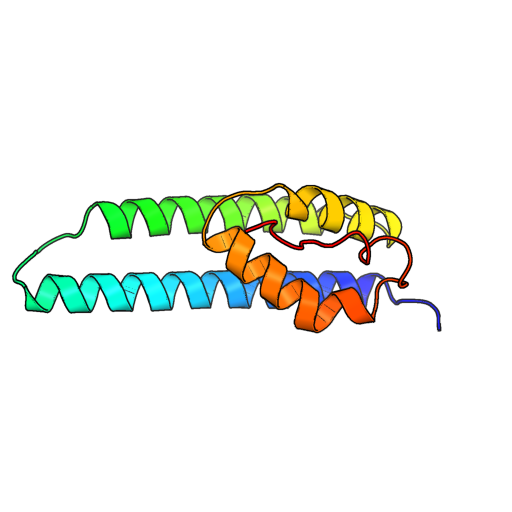 744 C C . MET A 1 94 ? -0.659 -6.940 -8.260 1.00 86.69 94 MET A C 1
ATOM 746 O O . MET A 1 94 ? -0.696 -6.857 -9.481 1.00 86.69 94 MET A O 1
ATOM 750 N N . ASN A 1 95 ? -0.990 -8.057 -7.615 1.00 81.69 95 ASN A N 1
ATOM 751 C CA . ASN A 1 95 ? -1.320 -9.302 -8.307 1.00 81.69 95 ASN A CA 1
ATOM 752 C C . ASN A 1 95 ? -2.474 -9.135 -9.300 1.00 81.69 95 ASN A C 1
ATOM 754 O O . ASN A 1 95 ? -2.421 -9.654 -10.408 1.00 81.69 95 ASN A O 1
ATOM 758 N N . LYS A 1 96 ? -3.492 -8.346 -8.938 1.00 82.69 96 LYS A N 1
ATOM 759 C CA . LYS A 1 96 ? -4.649 -8.096 -9.805 1.00 82.69 96 LYS A CA 1
ATOM 760 C C . LYS A 1 96 ? -4.360 -7.165 -10.991 1.00 82.69 96 LYS A C 1
ATOM 762 O O . LYS A 1 96 ? -5.005 -7.295 -12.024 1.00 82.69 96 LYS A O 1
ATOM 767 N N . HIS A 1 97 ? -3.479 -6.179 -10.828 1.00 77.88 97 HIS A N 1
ATOM 768 C CA . HIS A 1 97 ? -3.350 -5.063 -11.779 1.00 77.88 97 HIS A CA 1
ATOM 769 C C . HIS A 1 97 ? -1.973 -4.941 -12.442 1.00 77.88 97 HIS A C 1
ATOM 771 O O . HIS A 1 97 ? -1.822 -4.149 -13.371 1.00 77.88 97 HIS A O 1
ATOM 777 N N . PHE A 1 98 ? -0.981 -5.673 -11.944 1.00 71.12 98 PHE A N 1
ATOM 778 C CA . PHE A 1 98 ? 0.431 -5.458 -12.244 1.00 71.12 98 PHE A CA 1
ATOM 779 C C . PHE A 1 98 ? 1.150 -6.742 -12.649 1.00 71.12 98 PHE A C 1
ATOM 781 O O . PHE A 1 98 ? 1.899 -6.741 -13.614 1.00 71.12 98 PHE A O 1
ATOM 788 N N . THR A 1 99 ? 0.869 -7.854 -11.971 1.00 65.56 99 THR A N 1
ATOM 789 C CA . THR A 1 99 ? 1.555 -9.134 -12.206 1.00 65.56 99 THR A CA 1
ATOM 790 C C . THR A 1 99 ? 1.266 -9.736 -13.576 1.00 65.56 99 THR A C 1
ATOM 792 O O . THR A 1 99 ? 2.158 -10.324 -14.151 1.00 65.56 99 THR A O 1
ATOM 795 N N . ALA A 1 100 ? 0.085 -9.508 -14.159 1.00 60.50 100 ALA A N 1
ATOM 796 C CA . ALA A 1 100 ? -0.195 -9.916 -15.543 1.00 60.50 100 ALA A CA 1
ATOM 797 C C . ALA A 1 100 ? 0.583 -9.102 -16.600 1.00 60.50 100 ALA A C 1
ATOM 799 O O . ALA A 1 100 ? 0.531 -9.428 -17.781 1.00 60.50 100 ALA A O 1
ATOM 800 N N . LYS A 1 101 ? 1.235 -8.004 -16.194 1.00 61.41 101 LYS A N 1
ATOM 801 C CA . LYS A 1 101 ? 2.045 -7.154 -17.073 1.00 61.41 101 LYS A CA 1
ATOM 802 C C . LYS A 1 101 ? 3.543 -7.420 -16.919 1.00 61.41 101 LYS A C 1
ATOM 804 O O . LYS A 1 101 ? 4.275 -7.136 -17.845 1.00 61.41 101 LYS A O 1
ATOM 809 N N . LEU A 1 102 ? 4.015 -7.924 -15.782 1.00 60.69 102 LEU A N 1
ATOM 810 C CA . LEU A 1 102 ? 5.418 -8.313 -15.613 1.00 60.69 102 LEU A CA 1
ATOM 811 C C . LEU A 1 102 ? 5.548 -9.770 -16.066 1.00 60.69 102 LEU A C 1
ATOM 813 O O . LEU A 1 102 ? 4.820 -10.609 -15.546 1.00 60.69 102 LEU A O 1
ATOM 817 N N . ASP A 1 103 ? 6.401 -10.044 -17.054 1.00 49.25 103 ASP A N 1
ATOM 818 C CA . ASP A 1 103 ? 6.516 -11.355 -17.705 1.00 49.25 103 ASP A CA 1
ATOM 819 C C . ASP A 1 103 ? 6.584 -12.532 -16.709 1.00 49.25 103 ASP A C 1
ATOM 821 O O . ASP A 1 103 ? 7.173 -12.463 -15.626 1.00 49.25 103 ASP A O 1
ATOM 825 N N . ASP A 1 104 ? 5.958 -13.635 -17.118 1.00 47.66 104 ASP A N 1
ATOM 826 C CA . ASP A 1 104 ? 5.469 -14.750 -16.293 1.00 47.66 104 ASP A CA 1
ATOM 827 C C . ASP A 1 104 ? 6.553 -15.537 -15.513 1.00 47.66 104 ASP A C 1
ATOM 829 O O . ASP A 1 104 ? 6.234 -16.364 -14.657 1.00 47.66 104 ASP A O 1
ATOM 833 N N . GLN A 1 105 ? 7.847 -15.299 -15.752 1.00 44.19 105 GLN A N 1
ATOM 834 C CA . GLN A 1 105 ? 8.926 -16.116 -15.175 1.00 44.19 105 GLN A CA 1
ATOM 835 C C . GLN A 1 105 ? 9.338 -15.725 -13.744 1.00 44.19 105 GLN A C 1
ATOM 837 O O . GLN A 1 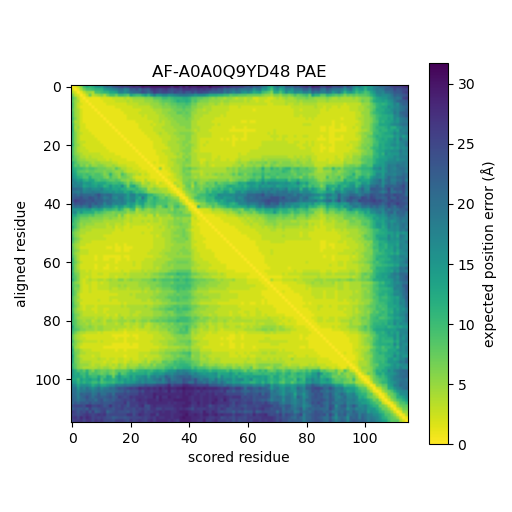105 ? 9.831 -16.580 -13.007 1.00 44.19 105 GLN A O 1
ATOM 842 N N . THR A 1 106 ? 9.095 -14.488 -13.296 1.00 46.31 106 THR A N 1
ATOM 843 C CA . THR A 1 106 ? 9.636 -14.000 -12.004 1.00 46.31 106 THR A CA 1
ATOM 844 C C . THR A 1 106 ? 8.615 -14.023 -10.855 1.00 46.31 106 THR A C 1
ATOM 846 O O . THR A 1 106 ? 8.993 -13.951 -9.688 1.00 46.31 106 THR A O 1
ATOM 849 N N . LEU A 1 107 ? 7.314 -14.150 -11.153 1.00 45.97 107 LEU A N 1
ATOM 850 C CA . LEU A 1 107 ? 6.222 -14.057 -10.163 1.00 45.97 107 LEU A CA 1
ATOM 851 C C . LEU A 1 107 ? 5.426 -15.360 -9.967 1.00 45.97 107 LEU A C 1
ATOM 853 O O . LEU A 1 107 ? 4.692 -15.481 -8.980 1.00 45.97 107 LEU A O 1
ATOM 857 N N . GLN A 1 108 ? 5.591 -16.351 -10.854 1.00 38.69 108 GLN A N 1
ATOM 858 C CA . GLN A 1 108 ? 4.956 -17.672 -10.732 1.00 38.69 108 GLN A CA 1
ATOM 859 C C . GLN A 1 108 ? 5.563 -18.565 -9.647 1.00 38.69 108 GLN A C 1
ATOM 861 O O . GLN A 1 108 ? 4.933 -19.548 -9.247 1.00 38.69 108 GLN A O 1
ATOM 866 N N . SER A 1 109 ? 6.696 -18.181 -9.053 1.00 41.12 109 SER A N 1
ATOM 867 C CA . SER A 1 109 ? 7.118 -18.648 -7.728 1.00 41.12 109 SER A CA 1
ATOM 868 C C . SER A 1 109 ? 6.216 -18.043 -6.649 1.00 41.12 109 SER A C 1
ATOM 870 O O . SER A 1 109 ? 6.658 -17.409 -5.701 1.00 41.12 109 SER A O 1
ATOM 872 N N . LYS A 1 110 ? 4.908 -18.264 -6.811 1.00 43.56 110 LYS A N 1
ATOM 873 C CA . LYS A 1 110 ? 3.954 -18.484 -5.745 1.00 43.56 110 LYS A CA 1
ATOM 874 C C . LYS A 1 110 ? 4.253 -17.612 -4.521 1.00 43.56 110 LYS A C 1
ATOM 876 O O . LYS A 1 110 ? 4.786 -18.092 -3.523 1.00 43.56 110 LYS A O 1
ATOM 881 N N . ILE A 1 111 ? 3.656 -16.417 -4.490 1.00 48.16 111 ILE A N 1
ATOM 882 C CA . ILE A 1 111 ? 3.089 -15.865 -3.241 1.00 48.16 111 ILE A CA 1
ATOM 883 C C . ILE A 1 111 ? 1.921 -16.787 -2.804 1.00 48.16 111 ILE A C 1
ATOM 885 O O . ILE A 1 111 ? 0.795 -16.363 -2.566 1.00 48.16 111 ILE A O 1
ATOM 889 N N . THR A 1 112 ? 2.155 -18.099 -2.798 1.00 37.47 112 THR A N 1
ATOM 890 C CA . THR A 1 112 ? 1.285 -19.126 -2.260 1.00 37.47 112 THR A CA 1
ATOM 891 C C . THR A 1 112 ? 1.776 -19.298 -0.847 1.00 37.47 112 THR A C 1
ATOM 893 O O . THR A 1 112 ? 2.822 -19.890 -0.596 1.00 37.47 112 THR A O 1
ATOM 896 N N . PHE A 1 113 ? 1.018 -18.719 0.073 1.00 38.16 113 PHE A N 1
ATOM 897 C CA . PHE A 1 113 ? 1.014 -19.175 1.448 1.00 38.16 113 PHE A CA 1
ATOM 898 C C . PHE A 1 113 ? 0.869 -20.703 1.426 1.00 38.16 113 PHE A C 1
ATOM 900 O O . PHE A 1 113 ? -0.168 -21.213 0.996 1.00 38.16 113 PHE A O 1
ATOM 907 N N . LYS A 1 114 ? 1.900 -21.437 1.861 1.00 30.53 114 LYS A N 1
ATOM 908 C CA . LYS A 1 114 ? 1.653 -22.754 2.449 1.00 30.53 114 LYS A CA 1
ATOM 909 C C . LYS A 1 114 ? 0.779 -22.483 3.678 1.00 30.53 114 LYS A C 1
ATOM 911 O O . LYS A 1 114 ? 1.164 -21.672 4.520 1.00 30.53 114 LYS A O 1
ATOM 916 N N . LYS A 1 115 ? -0.438 -23.032 3.646 1.00 34.81 115 LYS A N 1
ATOM 917 C CA . LYS A 1 115 ? -1.347 -23.100 4.795 1.00 34.81 115 LYS A CA 1
ATOM 918 C C . LYS A 1 115 ? -0.641 -23.734 5.984 1.00 34.81 115 LYS A C 1
ATOM 920 O O . LYS A 1 115 ? 0.191 -24.634 5.732 1.00 34.81 115 LYS A O 1
#